Protein AF-A0A382SZ96-F1 (afdb_monomer_lite)

Organism: NCBI:txid408172

Structure (mmCIF, N/CA/C/O backbone):
data_AF-A0A382SZ96-F1
#
_entry.id   AF-A0A382SZ96-F1
#
loop_
_atom_site.group_PDB
_atom_site.id
_atom_site.type_symbol
_atom_site.label_atom_id
_atom_site.label_alt_id
_atom_site.label_comp_id
_atom_site.label_asym_id
_atom_site.label_entity_id
_atom_site.label_seq_id
_atom_site.pdbx_PDB_ins_code
_atom_site.Cartn_x
_atom_site.Cartn_y
_atom_site.Cartn_z
_atom_site.occupancy
_atom_site.B_iso_or_equiv
_atom_site.auth_seq_id
_atom_site.auth_comp_id
_atom_site.auth_asym_id
_atom_site.auth_atom_id
_atom_site.pdbx_PDB_model_num
ATOM 1 N N . MET A 1 1 ? -14.707 -47.324 59.195 1.00 50.53 1 MET A N 1
ATOM 2 C CA . MET A 1 1 ? -15.593 -46.630 58.233 1.00 50.53 1 MET A CA 1
ATOM 3 C C . MET A 1 1 ? -15.507 -45.137 58.501 1.00 50.53 1 MET A C 1
ATOM 5 O O . MET A 1 1 ? -15.893 -44.712 59.579 1.00 50.53 1 MET A O 1
ATOM 9 N N . VAL A 1 2 ? -14.932 -44.365 57.578 1.00 63.75 2 VAL A N 1
ATOM 10 C CA . VAL A 1 2 ? -14.841 -42.896 57.673 1.00 63.75 2 VAL A CA 1
ATOM 11 C C . VAL A 1 2 ? -16.013 -42.297 56.884 1.00 63.75 2 VAL A C 1
ATOM 13 O O . VAL A 1 2 ? -16.246 -42.748 55.761 1.00 63.75 2 VAL A O 1
ATOM 16 N N . PRO A 1 3 ? -16.770 -41.323 57.421 1.00 66.38 3 PRO A N 1
ATOM 17 C CA . PRO A 1 3 ? -17.886 -40.721 56.703 1.00 66.38 3 PRO A CA 1
ATOM 18 C C . PRO A 1 3 ? -17.373 -39.778 55.603 1.00 66.38 3 PRO A C 1
ATOM 20 O O . PRO A 1 3 ? -16.596 -38.859 55.857 1.00 66.38 3 PRO A O 1
ATOM 23 N N . SER A 1 4 ? -17.819 -40.010 54.367 1.00 67.25 4 SER A N 1
ATOM 24 C CA . SER A 1 4 ? -17.560 -39.143 53.214 1.00 67.25 4 SER A CA 1
ATOM 25 C C . SER A 1 4 ? -18.448 -37.897 53.291 1.00 67.25 4 SER A C 1
ATOM 27 O O . SER A 1 4 ? -19.675 -37.997 53.252 1.00 67.25 4 SER A O 1
ATOM 29 N N . LYS A 1 5 ? -17.839 -36.711 53.416 1.00 68.31 5 LYS A N 1
ATOM 30 C CA . LYS A 1 5 ? -18.536 -35.419 53.314 1.00 68.31 5 LYS A CA 1
ATOM 31 C C . LYS A 1 5 ? -19.045 -35.243 51.878 1.00 68.31 5 LYS A C 1
ATOM 33 O O . LYS A 1 5 ? -18.280 -34.886 50.985 1.00 68.31 5 LYS A O 1
ATOM 38 N N . THR A 1 6 ? -20.340 -35.445 51.647 1.00 65.06 6 THR A N 1
ATOM 39 C CA . THR A 1 6 ? -20.986 -35.095 50.376 1.00 65.06 6 THR A CA 1
ATOM 40 C C . THR A 1 6 ? -21.055 -33.574 50.246 1.00 65.06 6 THR A C 1
ATOM 42 O O . THR A 1 6 ? -21.872 -32.914 50.887 1.00 65.06 6 THR A O 1
ATOM 45 N N . SER A 1 7 ? -20.168 -33.003 49.432 1.00 69.94 7 SER A N 1
ATOM 46 C CA . SER A 1 7 ? -20.231 -31.597 49.032 1.00 69.94 7 SER A CA 1
ATOM 47 C C . SER A 1 7 ? -21.502 -31.359 48.211 1.00 69.94 7 SER A C 1
ATOM 49 O O . SER A 1 7 ? -21.622 -31.834 47.080 1.00 69.94 7 SER A O 1
ATOM 51 N N . SER A 1 8 ? -22.466 -30.645 48.796 1.00 69.19 8 SER A N 1
ATOM 52 C CA . SER A 1 8 ? -23.633 -30.102 48.096 1.00 69.19 8 SER A CA 1
ATOM 53 C C . SER A 1 8 ? -23.145 -29.178 46.976 1.00 69.19 8 SER A C 1
ATOM 55 O O . SER A 1 8 ? -22.749 -28.036 47.230 1.00 69.19 8 SER A O 1
ATOM 57 N N . ARG A 1 9 ? -23.178 -29.652 45.728 1.00 71.50 9 ARG A N 1
ATOM 58 C CA . ARG A 1 9 ? -22.937 -28.800 44.560 1.00 71.50 9 ARG A CA 1
ATOM 59 C C . ARG A 1 9 ? -24.115 -27.836 44.422 1.00 71.50 9 ARG A C 1
ATOM 61 O O . ARG A 1 9 ? -25.229 -28.268 44.145 1.00 71.50 9 ARG A O 1
ATOM 68 N N . ARG A 1 10 ? -23.873 -26.537 44.624 1.00 76.44 10 ARG A N 1
ATOM 69 C CA . ARG A 1 10 ? -24.850 -25.486 44.306 1.00 76.44 10 ARG A CA 1
ATOM 70 C C . ARG A 1 10 ? -25.092 -25.500 42.795 1.00 76.44 10 ARG A C 1
ATOM 72 O O . ARG A 1 10 ? -24.156 -25.286 42.029 1.00 76.44 10 ARG A O 1
ATOM 79 N N . ALA A 1 11 ? -26.320 -25.793 42.382 1.00 76.25 11 ALA A N 1
ATOM 80 C CA . ALA A 1 11 ? -26.754 -25.629 41.001 1.00 76.25 11 ALA A CA 1
ATOM 81 C C . ALA A 1 11 ? -27.119 -24.157 40.765 1.00 76.25 11 ALA A C 1
ATOM 83 O O . ALA A 1 11 ? -27.769 -23.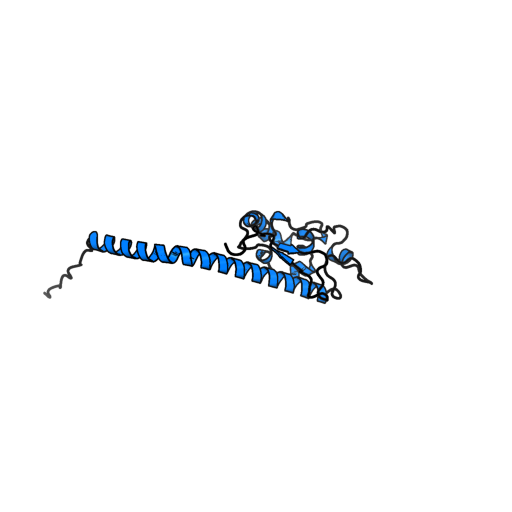545 41.611 1.00 76.25 11 ALA A O 1
ATOM 84 N N . PHE A 1 12 ? -26.681 -23.597 39.637 1.00 79.19 12 PHE A N 1
ATOM 85 C CA . PHE A 1 12 ? -27.036 -22.239 39.225 1.00 79.19 12 PHE A CA 1
ATOM 86 C C . PHE A 1 12 ? -28.526 -22.154 38.894 1.00 79.19 12 PHE A C 1
ATOM 88 O O . PHE A 1 12 ? -29.077 -23.039 38.234 1.00 79.19 12 PHE A O 1
ATOM 95 N N . THR A 1 13 ? -29.169 -21.070 39.313 1.00 90.12 13 THR A N 1
ATOM 96 C CA . THR A 1 13 ? -30.548 -20.773 38.920 1.00 90.12 13 THR A CA 1
ATOM 97 C C . THR A 1 13 ? -30.578 -20.090 37.549 1.00 90.12 13 THR A C 1
ATOM 99 O O . THR A 1 13 ? -29.652 -19.371 37.166 1.00 90.12 13 THR A O 1
ATOM 102 N N . LEU A 1 14 ? -31.665 -20.278 36.792 1.00 89.88 14 LEU A N 1
ATOM 103 C CA . LEU A 1 14 ? -31.859 -19.602 35.500 1.00 89.88 14 LEU A CA 1
ATOM 104 C C . LEU A 1 14 ? -31.816 -18.071 35.631 1.00 89.88 14 LEU A C 1
ATOM 106 O O . LEU A 1 14 ? -31.324 -17.389 34.735 1.00 89.88 14 LEU A O 1
ATOM 110 N N . ILE A 1 15 ? -32.294 -17.539 36.760 1.00 93.56 15 ILE A N 1
ATOM 111 C CA . ILE A 1 15 ? -32.332 -16.099 37.036 1.00 93.56 15 ILE A CA 1
ATOM 112 C C . ILE A 1 15 ? -30.914 -15.535 37.179 1.00 93.56 15 ILE A C 1
ATOM 114 O O . ILE A 1 15 ? -30.617 -14.493 36.600 1.00 93.56 15 ILE A O 1
ATOM 118 N N . GLU A 1 16 ? -30.022 -16.230 37.890 1.00 92.75 16 GLU A N 1
ATOM 119 C CA . GLU A 1 16 ? -28.625 -15.803 38.045 1.00 92.75 16 GLU A CA 1
ATOM 120 C C . GLU A 1 16 ? -27.904 -15.722 36.696 1.00 92.75 16 GLU A C 1
ATOM 122 O O . GLU A 1 16 ? -27.195 -14.753 36.435 1.00 92.75 16 GLU A O 1
ATOM 127 N N . MET A 1 17 ? -28.132 -16.686 35.800 1.00 91.31 17 MET A N 1
ATOM 128 C CA . MET A 1 17 ? -27.583 -16.626 34.441 1.00 91.31 17 MET A CA 1
ATOM 129 C C . MET A 1 17 ? -28.180 -15.477 33.622 1.00 91.31 17 MET A C 1
ATOM 131 O O . MET A 1 17 ? -27.449 -14.782 32.915 1.00 91.31 17 MET A O 1
ATOM 135 N N . LEU A 1 18 ? -29.488 -15.238 33.746 1.00 94.56 18 LEU A N 1
ATOM 136 C CA . LEU A 1 18 ? -30.194 -14.213 32.980 1.00 94.56 18 LEU A CA 1
ATOM 137 C C . LEU A 1 18 ? -29.772 -12.785 33.370 1.00 94.56 18 LEU A C 1
ATOM 139 O O . LEU A 1 18 ? -29.590 -11.934 32.499 1.00 94.56 18 LEU A O 1
ATOM 143 N N . VAL A 1 19 ? -29.548 -12.521 34.659 1.00 95.12 19 VAL A N 1
ATOM 144 C CA . VAL A 1 19 ? -29.049 -11.215 35.125 1.00 95.12 19 VAL A CA 1
ATOM 145 C C . VAL A 1 19 ? -27.622 -10.960 34.629 1.00 95.12 19 VAL A C 1
ATOM 147 O O . VAL A 1 19 ? -27.310 -9.852 34.193 1.00 95.12 19 VAL A O 1
ATOM 150 N N . VAL A 1 20 ? -26.759 -11.981 34.630 1.00 95.00 20 VAL A N 1
ATOM 151 C CA . VAL A 1 20 ? -25.364 -11.839 34.184 1.00 95.00 20 VAL A CA 1
ATOM 152 C C . VAL A 1 20 ? -25.286 -11.489 32.699 1.00 95.00 20 VAL A C 1
ATOM 154 O O . VAL A 1 20 ? -24.596 -10.536 32.334 1.00 95.00 20 VAL A O 1
ATOM 157 N N . ILE A 1 21 ? -26.021 -12.198 31.837 1.00 96.06 21 ILE A N 1
ATOM 158 C CA . ILE A 1 21 ? -26.031 -11.882 30.400 1.00 96.06 21 ILE A CA 1
ATOM 159 C C . ILE A 1 21 ? -26.635 -10.499 30.123 1.00 96.06 21 ILE A C 1
ATOM 161 O O . ILE A 1 21 ? -26.157 -9.806 29.226 1.00 96.06 21 ILE A O 1
ATOM 165 N N . ALA A 1 22 ? -27.621 -10.061 30.916 1.00 96.25 22 ALA A N 1
ATOM 166 C CA . ALA A 1 22 ? -28.206 -8.729 30.792 1.00 96.25 22 ALA A CA 1
ATOM 167 C C . ALA A 1 22 ? -27.174 -7.630 31.098 1.00 96.25 22 ALA A C 1
ATOM 169 O O . ALA A 1 22 ? -27.035 -6.681 30.325 1.00 96.25 22 ALA A O 1
ATOM 170 N N . ILE A 1 23 ? -26.390 -7.785 32.170 1.00 96.50 23 ILE A N 1
ATOM 171 C CA . ILE A 1 23 ? -25.325 -6.835 32.526 1.00 96.50 23 ILE A CA 1
ATOM 172 C C . ILE A 1 23 ? -24.221 -6.826 31.458 1.00 96.50 23 ILE A C 1
ATOM 174 O O . ILE A 1 23 ? -23.802 -5.750 31.027 1.00 96.50 23 ILE A O 1
ATOM 178 N N . ILE A 1 24 ? -23.783 -7.999 30.976 1.00 96.06 24 ILE A N 1
ATOM 179 C CA . ILE A 1 24 ? -22.798 -8.098 29.882 1.00 96.06 24 ILE A CA 1
ATOM 180 C C . ILE A 1 24 ? -23.322 -7.397 28.624 1.00 96.06 24 ILE A C 1
ATOM 182 O O . ILE A 1 24 ? -22.567 -6.670 27.981 1.00 96.06 24 ILE A O 1
ATOM 186 N N . GLY A 1 25 ? -24.606 -7.560 28.293 1.00 96.12 25 GLY A N 1
ATOM 187 C CA . GLY A 1 25 ? -25.239 -6.903 27.151 1.00 96.12 25 GLY A CA 1
ATOM 188 C C . GLY A 1 25 ? -25.225 -5.376 27.252 1.00 96.12 25 GLY A C 1
ATOM 189 O O . GLY A 1 25 ? -24.838 -4.707 26.293 1.00 96.12 25 GLY A O 1
ATOM 190 N N . ILE A 1 26 ? -25.565 -4.816 28.420 1.00 95.44 26 ILE A N 1
ATOM 191 C CA . ILE A 1 26 ? -25.520 -3.361 28.655 1.00 95.44 26 ILE A CA 1
ATOM 192 C C . ILE A 1 26 ? -24.085 -2.847 28.492 1.00 95.44 26 ILE A C 1
ATOM 194 O O . ILE A 1 26 ? -23.851 -1.911 27.724 1.00 95.44 26 ILE A O 1
ATOM 198 N N . LEU A 1 27 ? -23.113 -3.485 29.151 1.00 96.31 27 LEU A N 1
ATOM 199 C CA . LEU A 1 27 ? -21.706 -3.082 29.072 1.00 96.31 27 LEU A CA 1
ATOM 200 C C . LEU A 1 27 ? -21.156 -3.199 27.643 1.00 96.31 27 LEU A C 1
ATOM 202 O O . LEU A 1 27 ? -20.488 -2.285 27.162 1.00 96.31 27 LEU A O 1
ATOM 206 N N . ALA A 1 28 ? -21.474 -4.283 26.933 1.00 94.31 28 ALA A N 1
ATOM 207 C CA . ALA A 1 28 ? -21.060 -4.476 25.547 1.00 94.31 28 ALA A CA 1
ATOM 208 C C . ALA A 1 28 ? -21.649 -3.402 24.623 1.00 94.31 28 ALA A C 1
ATOM 210 O O . ALA A 1 28 ? -20.931 -2.877 23.773 1.00 94.31 28 ALA A O 1
ATOM 211 N N . SER A 1 29 ? -22.918 -3.022 24.813 1.00 92.94 29 SER A N 1
ATOM 212 C CA . SER A 1 29 ? -23.585 -2.009 23.981 1.00 92.94 29 SER A CA 1
ATOM 213 C C . SER A 1 29 ? -22.888 -0.641 24.024 1.00 92.94 29 SER A C 1
ATOM 215 O O . SER A 1 29 ? -22.823 0.049 23.008 1.00 92.94 29 SER A O 1
ATOM 217 N N . LEU A 1 30 ? -22.284 -0.288 25.165 1.00 92.31 30 LEU A N 1
ATOM 218 C CA . LEU A 1 30 ? -21.499 0.937 25.336 1.00 92.31 30 LEU A CA 1
ATOM 219 C C . LEU A 1 30 ? -20.081 0.821 24.746 1.00 92.31 30 LEU A C 1
ATOM 221 O O . LEU A 1 30 ? -19.517 1.815 24.288 1.00 92.31 30 LEU A O 1
ATOM 225 N N . LEU A 1 31 ? -19.502 -0.384 24.723 1.00 90.62 31 LEU A N 1
ATOM 226 C CA . LEU A 1 31 ? -18.126 -0.625 24.267 1.00 90.62 31 LEU A CA 1
ATOM 227 C C . LEU A 1 31 ? -18.005 -0.838 22.751 1.00 90.62 31 LEU A C 1
ATOM 229 O O . LEU A 1 31 ? -17.031 -0.388 22.145 1.00 90.62 31 LEU A O 1
ATOM 233 N N . LEU A 1 32 ? -18.984 -1.491 22.120 1.00 91.69 32 LEU A N 1
ATOM 234 C CA . LEU A 1 32 ? -18.997 -1.766 20.678 1.00 91.69 32 LEU A CA 1
ATOM 235 C C . LEU A 1 32 ? -18.814 -0.516 19.789 1.00 91.69 32 LEU A C 1
ATOM 237 O O . LEU A 1 32 ? -17.968 -0.570 18.890 1.00 91.69 32 LEU A O 1
ATOM 241 N N . PRO A 1 33 ? -19.514 0.619 20.009 1.00 87.50 33 PRO A N 1
ATOM 242 C CA . PRO A 1 33 ? -19.325 1.808 19.176 1.00 87.50 33 PRO A CA 1
ATOM 243 C C . PRO A 1 33 ? -17.934 2.436 19.353 1.00 87.50 33 PRO A C 1
ATOM 245 O O . PRO A 1 33 ? -17.338 2.908 18.382 1.00 87.50 33 PRO A O 1
ATOM 248 N N . ALA A 1 34 ? -17.380 2.411 20.569 1.00 89.81 34 ALA A N 1
ATOM 249 C CA . ALA A 1 34 ? -16.025 2.894 20.831 1.00 89.81 34 ALA A CA 1
ATOM 250 C C . ALA A 1 34 ? -14.970 2.005 20.148 1.00 89.81 34 ALA A C 1
ATOM 252 O O . ALA A 1 34 ? -14.039 2.513 19.518 1.00 89.81 34 ALA A O 1
ATOM 253 N N . LEU A 1 35 ? -15.151 0.681 20.201 1.00 89.44 35 LEU A N 1
ATOM 254 C CA . LEU A 1 35 ? -14.265 -0.288 19.560 1.00 89.44 35 LEU A CA 1
ATOM 255 C C . LEU A 1 35 ? -14.309 -0.192 18.028 1.00 89.44 35 LEU A C 1
ATOM 257 O O . LEU A 1 35 ? -13.264 -0.276 17.384 1.00 89.44 35 LEU A O 1
ATOM 261 N N . ALA A 1 36 ? -15.486 0.033 17.437 1.00 87.50 36 ALA A N 1
ATOM 262 C CA . ALA A 1 36 ? -15.627 0.233 15.995 1.00 87.50 36 ALA A CA 1
ATOM 263 C C . ALA A 1 36 ? -14.814 1.447 15.508 1.00 87.50 36 ALA A C 1
ATOM 265 O O . ALA A 1 36 ? -14.008 1.321 14.581 1.00 87.50 36 ALA A O 1
ATOM 266 N N . LYS A 1 37 ? -14.928 2.588 16.204 1.00 86.75 37 LYS A N 1
ATOM 267 C CA . LYS A 1 37 ? -14.132 3.794 15.916 1.00 86.75 37 LYS A CA 1
ATOM 268 C C . LYS A 1 37 ? -12.632 3.554 16.112 1.00 86.75 37 LYS A C 1
ATOM 270 O O . LYS A 1 37 ? -11.821 3.973 15.286 1.00 86.75 37 LYS A O 1
ATOM 275 N N . ALA A 1 38 ? -12.244 2.860 17.185 1.00 88.88 38 ALA A N 1
ATOM 276 C CA . ALA A 1 38 ? -10.844 2.520 17.447 1.00 88.88 38 ALA A CA 1
ATOM 277 C C . ALA A 1 38 ? -10.256 1.626 16.340 1.00 88.88 38 ALA A C 1
ATOM 279 O O . ALA A 1 38 ? -9.142 1.869 15.873 1.00 88.88 38 ALA A O 1
ATOM 280 N N . LYS A 1 39 ? -11.030 0.646 15.855 1.00 89.44 39 LYS A N 1
ATOM 281 C CA . LYS A 1 39 ? -10.650 -0.221 14.735 1.00 89.44 39 LYS A CA 1
ATOM 282 C C . LYS A 1 39 ? -10.428 0.584 13.454 1.00 89.44 39 LYS A C 1
ATOM 284 O O . LYS A 1 39 ? -9.388 0.418 12.825 1.00 89.44 39 LYS A O 1
ATOM 289 N N . GLN A 1 40 ? -11.346 1.480 13.085 1.00 88.00 40 GLN A N 1
ATOM 290 C CA . GLN A 1 40 ? -11.183 2.329 11.894 1.00 88.00 40 GLN A CA 1
ATOM 291 C C . GLN A 1 40 ? -9.915 3.194 11.975 1.00 88.00 40 GLN A C 1
ATOM 293 O O . GLN A 1 40 ? -9.139 3.248 11.018 1.00 88.00 40 GLN A O 1
ATOM 298 N N . LYS A 1 41 ? -9.636 3.797 13.139 1.00 87.69 41 LYS A N 1
ATOM 299 C CA . LYS A 1 41 ? -8.391 4.551 13.366 1.00 87.69 41 LYS A CA 1
ATOM 300 C C . LYS A 1 41 ? -7.146 3.671 13.223 1.00 87.69 41 LYS A C 1
ATOM 302 O O . LYS A 1 41 ? -6.194 4.077 12.562 1.00 87.69 41 LYS A O 1
ATOM 307 N N . ALA A 1 42 ? -7.157 2.457 13.776 1.00 89.94 42 ALA A N 1
ATOM 308 C CA . ALA A 1 42 ? -6.045 1.515 13.645 1.00 89.94 42 ALA A CA 1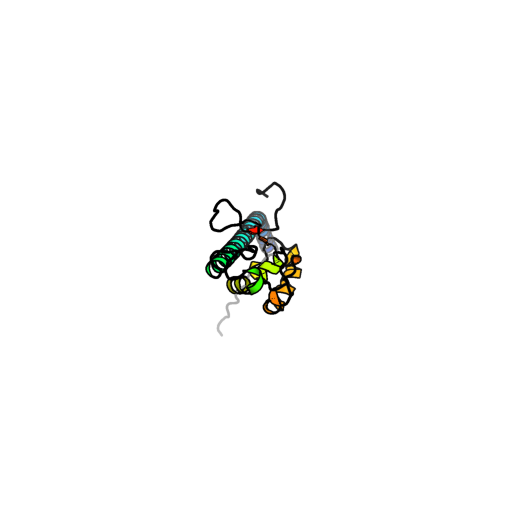
ATOM 309 C C . ALA A 1 42 ? -5.780 1.119 12.178 1.00 89.94 42 ALA A C 1
ATOM 311 O O . ALA A 1 42 ? -4.626 1.073 11.745 1.00 89.94 42 ALA A O 1
ATOM 312 N N . LEU A 1 43 ? -6.837 0.897 11.387 1.00 90.44 43 LEU A N 1
ATOM 313 C CA . LEU A 1 43 ? -6.719 0.633 9.948 1.00 90.44 43 LEU A CA 1
ATOM 314 C C . LEU A 1 43 ? -6.105 1.831 9.206 1.00 90.44 43 LEU A C 1
ATOM 316 O O . LEU A 1 43 ? -5.210 1.642 8.378 1.00 90.44 43 LEU A O 1
ATOM 320 N N . ARG A 1 44 ? -6.507 3.062 9.554 1.00 89.12 44 ARG A N 1
ATOM 321 C CA . ARG A 1 44 ? -5.949 4.296 8.974 1.00 89.12 44 ARG A CA 1
ATOM 322 C C . ARG A 1 44 ? -4.469 4.478 9.309 1.00 89.12 44 ARG A C 1
ATOM 324 O O . ARG A 1 44 ? -3.689 4.799 8.416 1.00 89.12 44 ARG A O 1
ATOM 331 N N . ILE A 1 45 ? -4.063 4.203 10.549 1.00 90.69 45 ILE A N 1
ATOM 332 C CA . ILE A 1 45 ? -2.647 4.216 10.958 1.00 90.69 45 ILE A CA 1
ATOM 333 C C . ILE A 1 45 ? -1.843 3.212 10.125 1.00 90.69 45 ILE A C 1
ATOM 335 O O . ILE A 1 45 ? -0.768 3.536 9.623 1.00 90.69 45 ILE A O 1
ATOM 339 N N . LYS A 1 46 ? -2.377 2.006 9.905 1.00 92.06 46 LYS A N 1
ATOM 340 C CA . LYS A 1 46 ? -1.719 1.005 9.059 1.00 92.06 46 LYS A CA 1
ATOM 341 C C . LYS A 1 46 ? -1.609 1.463 7.599 1.00 92.06 46 LYS A C 1
ATOM 343 O O . LYS A 1 46 ? -0.553 1.296 6.998 1.00 92.06 46 LYS A O 1
ATOM 348 N N . CYS A 1 47 ? -2.643 2.102 7.048 1.00 91.50 47 CYS A N 1
ATOM 349 C CA . CYS A 1 47 ? -2.583 2.711 5.716 1.00 91.50 47 CYS A CA 1
ATOM 350 C C . CYS A 1 47 ? -1.502 3.805 5.622 1.00 91.50 47 CYS A C 1
ATOM 352 O O . CYS A 1 47 ? -0.764 3.853 4.640 1.00 91.50 47 CYS A O 1
ATOM 354 N N . MET A 1 48 ? -1.378 4.658 6.643 1.00 91.56 48 MET A N 1
ATOM 355 C CA . MET 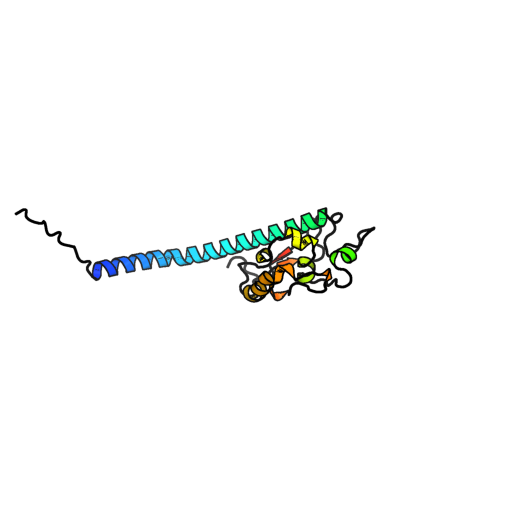A 1 48 ? -0.337 5.690 6.716 1.00 91.56 48 MET A CA 1
ATOM 356 C C . MET A 1 48 ? 1.069 5.074 6.786 1.00 91.56 48 MET A C 1
ATOM 358 O O . MET A 1 48 ? 1.981 5.529 6.099 1.00 91.56 48 MET A O 1
ATOM 362 N N . ASN A 1 49 ? 1.242 3.997 7.554 1.00 93.44 49 ASN A N 1
ATOM 363 C CA . ASN A 1 49 ? 2.512 3.273 7.628 1.00 93.44 49 ASN A CA 1
ATOM 364 C C . ASN A 1 49 ? 2.895 2.623 6.293 1.00 93.44 49 ASN A C 1
ATOM 366 O O . ASN A 1 49 ? 4.078 2.589 5.956 1.00 93.44 49 ASN A O 1
ATOM 370 N N . ASN A 1 50 ? 1.923 2.126 5.525 1.00 93.62 50 ASN A N 1
ATOM 371 C CA . ASN A 1 50 ? 2.159 1.626 4.170 1.00 93.62 50 ASN A CA 1
ATOM 372 C C . ASN A 1 50 ? 2.596 2.758 3.225 1.00 93.62 50 ASN A C 1
ATOM 374 O O . ASN A 1 50 ? 3.577 2.596 2.506 1.00 93.62 50 ASN A O 1
ATOM 378 N N . LEU A 1 51 ? 1.943 3.927 3.271 1.00 92.25 51 LEU A N 1
ATOM 379 C CA . LEU A 1 51 ? 2.360 5.105 2.493 1.00 92.25 51 LEU A CA 1
ATOM 380 C C . LEU A 1 51 ? 3.782 5.556 2.835 1.00 92.25 51 LEU A C 1
ATOM 382 O O . LEU A 1 51 ? 4.562 5.849 1.934 1.00 92.25 51 LEU A O 1
ATOM 386 N N . ASN A 1 52 ? 4.143 5.566 4.119 1.00 92.75 52 ASN A N 1
ATOM 387 C CA . ASN A 1 52 ? 5.501 5.893 4.549 1.00 92.75 52 ASN A CA 1
ATOM 388 C C . ASN A 1 52 ? 6.524 4.876 4.007 1.00 92.75 52 ASN A C 1
ATOM 390 O O . ASN A 1 52 ? 7.588 5.258 3.533 1.00 92.75 52 ASN A O 1
ATOM 394 N N . GLN A 1 53 ? 6.193 3.580 4.006 1.00 92.81 53 GLN A N 1
ATOM 395 C CA . GLN A 1 53 ? 7.041 2.549 3.390 1.00 92.81 53 GLN A CA 1
ATOM 396 C C . GLN A 1 53 ? 7.188 2.743 1.878 1.00 92.81 53 GLN A C 1
ATOM 398 O O . GLN A 1 53 ? 8.297 2.629 1.368 1.00 92.81 53 GLN A O 1
ATOM 403 N N . ILE A 1 54 ? 6.112 3.101 1.170 1.00 92.25 54 ILE A N 1
ATOM 404 C CA . ILE A 1 54 ? 6.173 3.435 -0.260 1.00 92.25 54 ILE A CA 1
ATOM 405 C C . ILE A 1 54 ? 7.070 4.656 -0.493 1.00 92.25 54 ILE A C 1
ATOM 407 O O . ILE A 1 54 ? 7.918 4.623 -1.379 1.00 92.25 54 ILE A O 1
ATOM 411 N N . GLY A 1 55 ? 6.923 5.711 0.311 1.00 90.56 55 GLY A N 1
ATOM 412 C CA . GLY A 1 55 ? 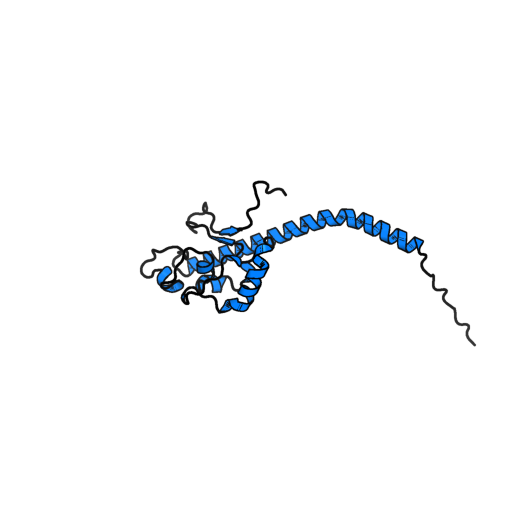7.760 6.910 0.223 1.00 90.56 55 GLY A CA 1
ATOM 413 C C . GLY A 1 55 ? 9.240 6.606 0.452 1.00 90.56 55 GLY A C 1
ATOM 414 O O . GLY A 1 55 ? 10.080 7.038 -0.331 1.00 90.56 55 GLY A O 1
ATOM 415 N N . LYS A 1 56 ? 9.561 5.786 1.460 1.00 91.81 56 LYS A N 1
ATOM 416 C CA . LYS A 1 56 ? 10.930 5.302 1.698 1.00 91.81 56 LYS A CA 1
ATOM 417 C C . LYS A 1 56 ? 11.450 4.470 0.531 1.00 91.81 56 LYS A C 1
ATOM 419 O O . LYS A 1 56 ? 12.566 4.699 0.091 1.00 91.81 56 LYS A O 1
ATOM 424 N N . ALA A 1 57 ? 10.645 3.553 0.000 1.00 91.31 57 ALA A N 1
ATOM 425 C CA . ALA A 1 57 ? 11.029 2.727 -1.141 1.00 91.31 57 ALA A CA 1
ATOM 426 C C . ALA A 1 57 ? 11.325 3.575 -2.390 1.00 91.31 57 ALA A C 1
ATOM 428 O O . ALA A 1 57 ? 12.279 3.306 -3.113 1.00 91.31 57 ALA A O 1
ATOM 429 N N . MET A 1 58 ? 10.542 4.631 -2.613 1.00 88.50 58 MET A N 1
ATOM 430 C CA . MET A 1 58 ? 10.778 5.602 -3.681 1.00 88.50 58 MET A CA 1
ATOM 431 C C . MET A 1 58 ? 12.039 6.433 -3.442 1.00 88.50 58 MET A C 1
ATOM 433 O O . MET A 1 58 ? 12.798 6.658 -4.376 1.00 88.50 58 MET A O 1
ATOM 437 N N . PHE A 1 59 ? 12.279 6.867 -2.205 1.00 89.25 59 PHE A N 1
ATOM 438 C CA . PHE A 1 59 ? 13.491 7.596 -1.838 1.00 89.25 59 PHE A CA 1
ATOM 439 C C . PHE A 1 59 ? 14.749 6.750 -2.068 1.00 89.25 59 PHE A C 1
ATOM 441 O O . PHE A 1 59 ? 15.663 7.193 -2.753 1.00 89.25 59 PHE A O 1
ATOM 448 N N . MET A 1 60 ? 14.753 5.503 -1.586 1.00 89.94 60 MET A N 1
ATOM 449 C CA . MET A 1 60 ? 15.843 4.547 -1.816 1.00 89.94 60 MET A CA 1
ATOM 450 C C . MET A 1 60 ? 16.035 4.254 -3.309 1.00 89.94 60 MET A C 1
ATOM 452 O O . MET A 1 60 ? 17.162 4.155 -3.779 1.00 89.94 60 MET A O 1
ATOM 456 N N . PHE A 1 61 ? 14.942 4.164 -4.076 1.00 86.88 61 PHE A N 1
ATOM 457 C CA . PHE A 1 61 ? 15.032 4.052 -5.530 1.00 86.88 61 PHE A CA 1
ATOM 458 C C . PHE A 1 61 ? 15.739 5.265 -6.146 1.00 86.88 61 PHE A C 1
ATOM 460 O O . PHE A 1 61 ? 16.615 5.075 -6.981 1.00 86.88 61 PHE A O 1
ATOM 467 N N . GLY A 1 62 ? 15.385 6.487 -5.741 1.00 84.62 62 GLY A N 1
ATOM 468 C CA . GLY A 1 62 ? 16.047 7.706 -6.211 1.00 84.62 62 GLY A CA 1
ATOM 469 C C . GLY A 1 62 ? 17.544 7.695 -5.908 1.00 84.62 62 GLY A C 1
ATOM 470 O O . GLY A 1 62 ? 18.339 7.896 -6.818 1.00 84.62 62 GLY A O 1
ATOM 471 N N . GLN A 1 63 ? 17.937 7.352 -4.679 1.00 86.25 63 GLN A N 1
ATOM 472 C CA . GLN A 1 63 ? 19.352 7.287 -4.281 1.00 86.25 63 GLN A CA 1
ATOM 473 C C . GLN A 1 63 ? 20.187 6.335 -5.149 1.00 86.25 63 GLN A C 1
ATOM 475 O O . GLN A 1 63 ? 21.342 6.621 -5.447 1.00 86.25 63 GLN A O 1
ATOM 480 N N . ASP A 1 64 ? 19.596 5.224 -5.588 1.00 84.25 64 ASP A N 1
ATOM 481 C CA . ASP A 1 64 ? 20.251 4.258 -6.474 1.00 84.25 64 ASP A CA 1
ATOM 482 C C . ASP A 1 64 ? 20.282 4.695 -7.953 1.00 84.25 64 ASP A C 1
ATOM 484 O O . ASP A 1 64 ? 20.916 4.028 -8.770 1.00 84.25 64 ASP A O 1
ATOM 488 N N . ASN A 1 65 ? 19.555 5.755 -8.321 1.00 80.94 65 ASN A N 1
ATOM 489 C CA . ASN A 1 65 ? 19.341 6.201 -9.702 1.00 80.94 65 ASN A CA 1
ATOM 490 C C . ASN A 1 65 ? 19.535 7.723 -9.840 1.00 80.94 65 ASN A C 1
ATOM 492 O O . ASN A 1 65 ? 18.709 8.394 -10.458 1.00 80.94 65 ASN A O 1
ATOM 496 N N . ASP A 1 66 ? 20.605 8.267 -9.251 1.00 80.12 66 ASP A N 1
ATOM 497 C CA . ASP A 1 66 ? 20.995 9.687 -9.345 1.00 80.12 66 ASP A CA 1
ATOM 498 C C . ASP A 1 66 ? 19.877 10.674 -8.933 1.00 80.12 66 ASP A C 1
ATOM 500 O O . ASP A 1 66 ? 19.650 11.695 -9.579 1.00 80.12 66 ASP A O 1
ATOM 504 N N . ASP A 1 67 ? 19.140 10.340 -7.869 1.00 81.06 67 ASP A N 1
ATOM 505 C CA . ASP A 1 67 ? 17.973 11.058 -7.328 1.00 81.06 67 ASP A CA 1
ATOM 506 C C . ASP A 1 67 ? 16.759 11.141 -8.274 1.00 81.06 67 ASP A C 1
ATOM 508 O O . ASP A 1 67 ? 15.773 11.834 -7.999 1.00 81.06 67 ASP A O 1
ATOM 512 N N . TRP A 1 68 ? 16.763 10.374 -9.367 1.00 79.44 68 TRP A N 1
ATOM 513 C CA . TRP A 1 68 ? 15.663 10.354 -10.323 1.00 79.44 68 TRP A CA 1
ATOM 514 C C . TRP A 1 68 ? 14.581 9.344 -9.956 1.00 79.44 68 TRP A C 1
ATOM 516 O O . TRP A 1 68 ? 14.812 8.155 -9.725 1.00 79.44 68 TRP A O 1
ATOM 526 N N . PHE A 1 69 ? 13.334 9.808 -10.009 1.00 81.62 69 PHE A N 1
ATOM 527 C CA . PHE A 1 69 ? 12.176 8.936 -9.880 1.00 81.62 69 PHE A CA 1
ATOM 528 C C . PHE A 1 69 ? 11.863 8.138 -11.155 1.00 81.62 69 PHE A C 1
ATOM 530 O O . PHE A 1 69 ? 12.219 8.554 -12.260 1.00 81.62 69 PHE A O 1
ATOM 537 N N . PRO A 1 70 ? 11.107 7.026 -11.041 1.00 78.31 70 PRO A N 1
ATOM 538 C CA . PRO A 1 70 ? 10.873 6.115 -12.161 1.00 78.31 70 PRO A CA 1
ATOM 539 C C . PRO A 1 70 ? 10.130 6.714 -13.373 1.00 78.31 70 PRO A C 1
ATOM 541 O O . PRO A 1 70 ? 10.187 6.145 -14.462 1.00 78.31 70 PRO A O 1
ATOM 544 N N . TRP A 1 71 ? 9.419 7.836 -13.207 1.00 75.75 71 TRP A N 1
ATOM 545 C CA . TRP A 1 71 ? 8.730 8.546 -14.298 1.00 75.75 71 TRP A CA 1
ATOM 546 C C . TRP A 1 71 ? 9.591 9.594 -15.004 1.00 75.75 71 TRP A C 1
ATOM 548 O O . TRP A 1 71 ? 9.114 10.206 -15.961 1.00 75.75 71 TRP A O 1
ATOM 558 N N . ASN A 1 72 ? 10.825 9.833 -14.548 1.00 74.56 72 ASN A N 1
ATOM 559 C CA . ASN A 1 72 ? 11.707 10.799 -15.184 1.00 74.56 72 ASN A CA 1
ATOM 560 C C . ASN A 1 72 ? 12.462 10.179 -16.365 1.00 74.56 72 ASN A C 1
ATOM 562 O O . ASN A 1 72 ? 12.978 9.063 -16.302 1.00 74.56 72 ASN A O 1
ATOM 566 N N . ASN A 1 73 ? 12.500 10.914 -17.477 1.00 63.03 73 ASN A N 1
ATOM 567 C CA . ASN A 1 73 ? 13.024 10.411 -18.755 1.00 63.03 73 ASN A CA 1
ATOM 568 C C . ASN A 1 73 ? 14.449 10.882 -19.030 1.00 63.03 73 ASN A C 1
ATOM 570 O O . ASN A 1 73 ? 15.065 10.411 -19.981 1.00 63.03 73 ASN A O 1
ATOM 574 N N . TRP A 1 74 ? 14.932 11.845 -18.251 1.00 59.47 74 TRP A N 1
ATOM 575 C CA . TRP A 1 74 ? 16.138 12.596 -18.550 1.00 59.47 74 TRP A CA 1
ATOM 576 C C . TRP A 1 74 ? 17.173 12.381 -17.451 1.00 59.47 74 TRP A C 1
ATOM 578 O O . TRP A 1 74 ? 17.293 13.185 -16.537 1.00 59.47 74 TRP A O 1
ATOM 588 N N . CYS A 1 75 ? 17.908 11.277 -17.553 1.00 59.47 75 CYS A N 1
ATOM 589 C CA . CYS A 1 75 ? 19.136 11.060 -16.799 1.00 59.47 75 CYS A CA 1
ATOM 590 C C . CYS A 1 75 ? 20.246 10.742 -17.818 1.00 59.47 75 CYS A C 1
ATOM 592 O O . CYS A 1 75 ? 20.174 9.717 -18.497 1.00 59.47 75 CYS A O 1
ATOM 594 N N . PRO A 1 76 ? 21.216 11.638 -18.054 1.00 56.81 76 PRO A N 1
ATOM 595 C CA . PRO A 1 76 ? 22.425 11.297 -18.798 1.00 56.81 76 PRO A CA 1
ATOM 596 C C . PRO A 1 76 ? 23.428 10.601 -17.857 1.00 56.81 76 PRO A C 1
ATOM 598 O O . PRO A 1 76 ? 23.617 11.100 -16.752 1.00 56.81 76 PRO A O 1
ATOM 601 N N . PRO A 1 77 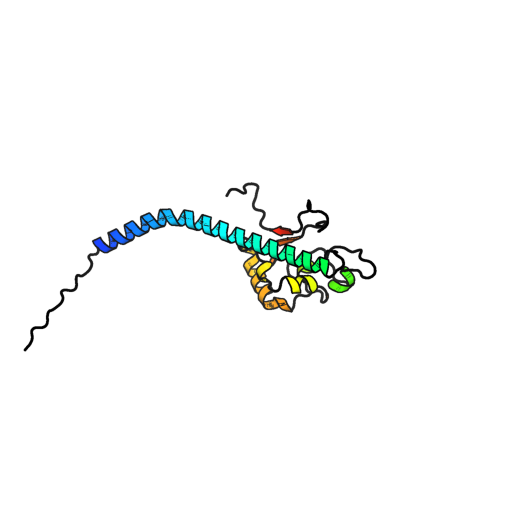? 24.112 9.503 -18.249 1.00 54.44 77 PRO A N 1
ATOM 602 C CA . PRO A 1 77 ? 24.173 8.867 -19.573 1.00 54.44 77 PRO A CA 1
ATOM 603 C C . PRO A 1 77 ? 23.168 7.715 -19.805 1.00 54.44 77 PRO A C 1
ATOM 605 O O . PRO A 1 77 ? 23.132 7.174 -20.910 1.00 54.44 77 PRO A O 1
ATOM 608 N N . PHE A 1 78 ? 22.341 7.348 -18.816 1.00 57.97 78 PHE A N 1
ATOM 609 C CA . PHE A 1 78 ? 21.375 6.244 -18.907 1.00 57.97 78 PHE A CA 1
ATOM 610 C C . PHE A 1 78 ? 19.953 6.690 -18.575 1.00 57.97 78 PHE A C 1
ATOM 612 O O . PHE A 1 78 ? 19.667 7.166 -17.480 1.00 57.97 78 PHE A O 1
ATOM 619 N N . SER A 1 79 ? 19.006 6.458 -19.487 1.00 62.69 79 SER A N 1
ATOM 620 C CA . SER A 1 79 ? 17.601 6.678 -19.149 1.00 62.69 79 SER A CA 1
ATOM 621 C C . SER A 1 79 ? 17.133 5.620 -18.140 1.00 62.69 79 SER A C 1
ATOM 623 O O . SER A 1 79 ? 17.116 4.430 -18.467 1.00 62.69 79 SER A O 1
ATOM 625 N N . VAL A 1 80 ? 16.653 6.058 -16.970 1.00 64.88 80 VAL A N 1
ATOM 626 C CA . VAL A 1 80 ? 15.965 5.218 -15.963 1.00 64.88 80 VAL A CA 1
ATOM 627 C C . VAL A 1 80 ? 14.875 4.358 -16.624 1.00 64.88 80 VAL A C 1
ATOM 629 O O . VAL A 1 80 ? 14.674 3.190 -16.284 1.00 64.88 80 VAL A O 1
ATOM 632 N N . LYS A 1 81 ? 14.225 4.903 -17.660 1.00 66.12 81 LYS A N 1
ATOM 633 C CA . LYS A 1 81 ? 13.286 4.188 -18.532 1.00 66.12 81 LYS A CA 1
ATOM 634 C C . LYS A 1 81 ? 13.894 2.980 -19.247 1.00 66.12 81 LYS A C 1
ATOM 636 O O . LYS A 1 81 ? 13.329 1.894 -19.159 1.00 66.12 81 LYS A O 1
ATOM 641 N N . ALA A 1 82 ? 15.027 3.118 -19.933 1.00 62.41 82 ALA A N 1
ATOM 642 C CA . ALA A 1 82 ? 15.622 1.997 -20.662 1.00 62.41 82 ALA A CA 1
ATOM 643 C C . ALA A 1 82 ? 16.079 0.865 -19.730 1.00 62.41 82 ALA A C 1
ATOM 645 O O . ALA A 1 82 ? 15.866 -0.305 -20.049 1.00 62.41 82 ALA A O 1
ATOM 646 N N . GLU A 1 83 ? 16.651 1.191 -18.568 1.00 66.38 83 GLU A N 1
ATOM 647 C CA . GLU A 1 83 ? 17.187 0.180 -17.649 1.00 66.38 83 GLU A CA 1
ATOM 648 C C . GLU A 1 83 ? 16.096 -0.585 -16.896 1.00 66.38 83 GLU A C 1
ATOM 650 O O . GLU A 1 83 ? 16.140 -1.817 -16.787 1.00 66.38 83 GLU A O 1
ATOM 655 N N . HIS A 1 84 ? 15.089 0.133 -16.396 1.00 69.81 84 HIS A N 1
ATOM 656 C CA . HIS A 1 84 ? 14.074 -0.452 -15.520 1.00 69.81 84 HIS A CA 1
ATOM 657 C C . HIS A 1 84 ? 12.780 -0.828 -16.243 1.00 69.81 84 HIS A C 1
ATOM 659 O O . HIS A 1 84 ? 12.084 -1.753 -15.811 1.00 69.81 84 HIS A O 1
ATOM 665 N N . PHE A 1 85 ? 12.474 -0.158 -17.357 1.00 71.06 85 PHE A N 1
ATOM 666 C CA . PHE A 1 85 ? 11.202 -0.285 -18.072 1.00 71.06 85 PHE A CA 1
ATOM 667 C C . PHE A 1 85 ? 11.332 -0.844 -19.499 1.00 71.06 85 PHE A C 1
ATOM 669 O O . PHE A 1 85 ? 10.330 -1.294 -20.061 1.00 71.06 85 PHE A O 1
ATOM 676 N N . ALA A 1 86 ? 12.546 -0.903 -20.064 1.00 71.62 86 ALA A N 1
ATOM 677 C CA . ALA A 1 86 ? 12.787 -1.272 -21.464 1.00 71.62 86 ALA A CA 1
ATOM 678 C C . ALA A 1 86 ? 11.852 -0.491 -22.421 1.00 71.62 86 ALA A C 1
ATOM 680 O O . ALA A 1 86 ? 11.700 0.718 -22.269 1.00 71.62 86 ALA A O 1
ATOM 681 N N . GLN A 1 87 ? 11.215 -1.154 -23.394 1.00 66.44 87 GLN A N 1
ATOM 682 C CA . GLN A 1 87 ? 10.230 -0.535 -24.301 1.00 66.44 87 GLN A CA 1
ATOM 683 C C . GLN A 1 87 ? 8.795 -0.512 -23.736 1.00 66.44 87 GLN A C 1
ATOM 685 O O . GLN A 1 87 ? 7.901 0.043 -24.363 1.00 66.44 87 GLN A O 1
ATOM 690 N N . ASN A 1 88 ? 8.562 -1.080 -22.547 1.00 68.94 88 ASN A N 1
ATOM 691 C CA . ASN A 1 88 ? 7.222 -1.316 -21.991 1.00 68.94 88 ASN A CA 1
ATOM 692 C C . ASN A 1 88 ? 6.822 -0.273 -20.933 1.00 68.94 88 ASN A C 1
ATOM 694 O O . ASN A 1 88 ? 6.061 -0.568 -20.009 1.00 68.94 88 ASN A O 1
ATOM 698 N N . TYR A 1 89 ? 7.359 0.946 -21.024 1.00 70.38 89 TYR A N 1
ATOM 699 C CA . TYR A 1 89 ? 6.993 2.012 -20.097 1.00 70.38 89 TYR A CA 1
ATOM 700 C C . TYR A 1 89 ? 5.565 2.496 -20.369 1.00 70.38 89 TYR A C 1
ATOM 702 O O . TYR A 1 89 ? 5.268 3.022 -21.437 1.00 70.38 89 TYR A O 1
ATOM 710 N N . THR A 1 90 ? 4.709 2.383 -19.358 1.00 73.69 90 THR A N 1
ATOM 711 C CA . THR A 1 90 ? 3.388 3.022 -19.298 1.00 73.69 90 THR A CA 1
ATOM 712 C C . THR A 1 90 ? 3.324 3.837 -18.008 1.00 73.69 90 THR A C 1
ATOM 714 O O . THR A 1 90 ? 3.850 3.386 -16.989 1.00 73.69 90 THR A O 1
ATOM 717 N N . GLU A 1 91 ? 2.691 5.016 -18.025 1.00 73.25 91 GLU A N 1
ATOM 718 C CA . GLU A 1 91 ? 2.520 5.899 -16.849 1.00 73.25 91 GLU A CA 1
ATOM 719 C C . GLU A 1 91 ? 1.494 5.357 -15.832 1.00 73.25 91 GLU A C 1
ATOM 721 O O . GLU A 1 91 ? 0.743 6.104 -15.212 1.00 73.25 91 GLU A O 1
ATOM 726 N N . ASP A 1 92 ? 1.467 4.039 -15.653 1.00 82.38 92 ASP A N 1
ATOM 727 C CA . ASP A 1 92 ? 0.599 3.345 -14.719 1.00 82.38 92 ASP A CA 1
ATOM 728 C C . ASP A 1 92 ? 1.335 3.043 -13.410 1.00 82.38 92 ASP A C 1
ATOM 730 O O . ASP A 1 92 ? 2.483 2.580 -13.425 1.00 82.38 92 ASP A O 1
ATOM 734 N N . PRO A 1 93 ? 0.675 3.195 -12.250 1.00 84.06 93 PRO A N 1
ATOM 735 C CA . PRO A 1 93 ? 1.281 2.849 -10.970 1.00 84.06 93 PRO A CA 1
ATOM 736 C C . PRO A 1 93 ? 1.640 1.363 -10.903 1.00 84.06 93 PRO A C 1
ATOM 738 O O . PRO A 1 93 ? 2.665 1.018 -10.324 1.00 84.06 93 PRO A O 1
ATOM 741 N N . GLY A 1 94 ? 0.867 0.484 -11.550 1.00 85.81 94 GLY A N 1
ATOM 742 C CA . GLY A 1 94 ? 1.191 -0.938 -11.665 1.00 85.81 94 GLY A CA 1
ATOM 743 C C . GLY A 1 94 ? 2.534 -1.223 -12.338 1.00 85.81 94 GLY A C 1
ATOM 744 O O . GLY A 1 94 ? 3.265 -2.122 -11.922 1.00 85.81 94 GLY A O 1
ATOM 745 N N . THR A 1 95 ? 2.890 -0.416 -13.333 1.00 85.62 95 THR A N 1
ATOM 746 C CA . THR A 1 95 ? 4.159 -0.481 -14.067 1.00 85.62 95 THR A CA 1
ATOM 747 C C . THR A 1 95 ? 5.311 0.074 -13.231 1.00 85.62 95 THR A C 1
ATOM 749 O O . THR A 1 95 ? 6.411 -0.478 -13.241 1.00 85.62 95 THR A O 1
ATOM 752 N N . ILE A 1 96 ? 5.058 1.130 -12.456 1.00 86.56 96 ILE A N 1
ATOM 753 C CA . ILE A 1 96 ? 6.053 1.728 -11.562 1.00 86.56 96 ILE A CA 1
ATOM 754 C C . ILE A 1 96 ? 6.357 0.791 -10.384 1.00 86.56 96 ILE A C 1
ATOM 756 O O . ILE A 1 96 ? 7.517 0.477 -10.140 1.00 86.56 96 ILE A O 1
ATOM 760 N N . PHE A 1 97 ? 5.338 0.267 -9.697 1.00 89.06 97 PHE A N 1
ATOM 761 C CA . PHE A 1 97 ? 5.510 -0.670 -8.577 1.00 89.06 97 PHE A CA 1
ATOM 762 C C . PHE A 1 97 ? 6.100 -2.024 -8.996 1.00 89.06 97 PHE A C 1
ATOM 764 O O . PHE A 1 97 ? 6.760 -2.679 -8.190 1.00 89.06 97 PHE A O 1
ATOM 771 N N . ALA A 1 98 ? 5.917 -2.433 -10.255 1.00 88.00 98 ALA A N 1
ATOM 772 C CA . ALA A 1 98 ? 6.532 -3.638 -10.811 1.00 88.00 98 ALA A CA 1
ATOM 773 C C . ALA A 1 98 ? 8.001 -3.449 -11.246 1.00 88.00 98 ALA A C 1
ATOM 775 O O . ALA A 1 98 ? 8.654 -4.429 -11.632 1.00 88.00 98 ALA A O 1
ATOM 776 N N . CYS A 1 99 ? 8.534 -2.221 -11.179 1.00 86.25 99 CYS A N 1
ATOM 777 C CA . CYS A 1 99 ? 9.943 -1.930 -11.428 1.00 86.25 99 CYS A CA 1
ATOM 778 C C . CYS A 1 99 ? 10.834 -2.733 -10.472 1.00 86.25 99 CYS A C 1
ATOM 780 O O . CYS A 1 99 ? 10.554 -2.822 -9.278 1.00 86.25 99 CYS A O 1
ATOM 782 N N . ARG A 1 100 ? 11.938 -3.300 -10.974 1.00 86.00 100 ARG A N 1
ATOM 783 C CA . ARG A 1 100 ? 12.830 -4.152 -10.171 1.00 86.00 100 ARG A CA 1
ATOM 784 C C . ARG A 1 100 ? 13.392 -3.420 -8.952 1.00 86.00 100 ARG A C 1
ATOM 786 O O . ARG A 1 100 ? 13.398 -4.009 -7.876 1.00 86.00 100 ARG A O 1
ATOM 793 N N . GLY A 1 101 ? 13.860 -2.182 -9.132 1.00 84.12 101 GLY A N 1
ATOM 794 C CA . GLY A 1 101 ? 14.420 -1.381 -8.042 1.00 84.12 101 GLY A CA 1
ATOM 795 C C . GLY A 1 101 ? 13.383 -1.149 -6.949 1.00 84.12 101 GLY A C 1
ATOM 796 O O . GLY A 1 101 ? 13.576 -1.563 -5.814 1.00 84.12 101 GLY A O 1
ATOM 797 N N . LEU A 1 102 ? 12.216 -0.621 -7.318 1.00 86.69 102 LEU A N 1
ATOM 798 C CA . LEU A 1 102 ? 11.165 -0.315 -6.349 1.00 86.69 102 LEU A CA 1
ATOM 799 C C . LEU A 1 102 ? 10.592 -1.570 -5.673 1.00 86.69 102 LEU A C 1
ATOM 801 O O . LEU A 1 102 ? 10.341 -1.590 -4.472 1.00 86.69 102 LEU A O 1
ATOM 805 N N . LYS A 1 103 ? 10.429 -2.655 -6.430 1.00 89.19 103 LYS A N 1
ATOM 806 C CA . LYS A 1 103 ? 9.955 -3.941 -5.919 1.00 89.19 103 LYS A CA 1
ATOM 807 C C . LYS A 1 103 ? 10.916 -4.567 -4.904 1.00 89.19 103 LYS A C 1
ATOM 809 O O . LYS A 1 103 ? 10.458 -5.246 -3.985 1.00 89.19 103 LYS A O 1
ATOM 814 N N . ARG A 1 104 ? 12.228 -4.347 -5.064 1.00 88.50 104 ARG A N 1
ATOM 815 C CA . ARG A 1 104 ? 13.247 -4.774 -4.095 1.00 88.50 104 ARG A CA 1
ATOM 816 C C . ARG A 1 104 ? 13.060 -4.049 -2.764 1.00 88.50 104 ARG A C 1
ATOM 818 O O . ARG A 1 104 ? 13.067 -4.709 -1.733 1.00 88.50 104 ARG A O 1
ATOM 825 N N . GLU A 1 105 ? 12.809 -2.744 -2.810 1.00 89.50 105 GLU A N 1
ATOM 826 C CA . GLU A 1 105 ? 12.628 -1.915 -1.612 1.00 89.50 105 GLU A CA 1
ATOM 827 C C . GLU A 1 105 ? 11.278 -2.136 -0.919 1.00 89.50 105 GLU A C 1
ATOM 829 O O . GLU A 1 105 ? 11.182 -2.068 0.303 1.00 89.50 105 GLU A O 1
ATOM 834 N N . LEU A 1 106 ? 10.223 -2.450 -1.677 1.00 88.69 106 LEU A N 1
ATOM 835 C CA . LEU A 1 106 ? 8.925 -2.786 -1.091 1.00 88.69 106 LEU A CA 1
ATOM 836 C C . LEU A 1 106 ? 8.952 -4.131 -0.357 1.00 88.69 106 LEU A C 1
ATOM 838 O O . LEU A 1 106 ? 8.231 -4.285 0.620 1.00 88.69 106 LEU A O 1
ATOM 842 N N . VAL A 1 107 ? 9.777 -5.097 -0.784 1.00 85.50 107 VAL A N 1
ATOM 843 C CA . VAL A 1 107 ? 9.928 -6.456 -0.214 1.00 85.50 107 VAL A CA 1
ATOM 844 C C . VAL A 1 107 ? 8.658 -7.326 -0.294 1.00 85.50 107 VAL A C 1
ATOM 846 O O . VAL A 1 107 ? 8.719 -8.465 -0.760 1.00 85.50 107 VAL A O 1
ATOM 849 N N . THR A 1 108 ? 7.498 -6.813 0.120 1.00 89.94 108 THR A N 1
ATOM 850 C CA . THR A 1 108 ? 6.214 -7.509 0.216 1.00 89.94 108 THR A CA 1
ATOM 851 C C . THR A 1 108 ? 5.108 -6.808 -0.585 1.00 89.94 108 THR A C 1
ATOM 853 O O . THR A 1 108 ? 4.973 -5.583 -0.517 1.00 89.94 108 THR A O 1
ATOM 856 N N . PRO A 1 109 ? 4.245 -7.569 -1.287 1.00 90.19 109 PRO A N 1
ATOM 857 C CA . PRO A 1 109 ? 3.090 -7.008 -1.987 1.00 90.19 109 PRO A CA 1
ATOM 858 C C . PRO A 1 109 ? 2.097 -6.352 -1.023 1.00 90.19 109 PRO A C 1
ATOM 860 O O . PRO A 1 109 ? 1.445 -5.387 -1.402 1.00 90.19 109 PRO A O 1
ATOM 863 N N . LYS A 1 110 ? 2.025 -6.796 0.244 1.00 91.25 110 LYS A N 1
ATOM 864 C CA . LYS A 1 110 ? 1.022 -6.341 1.228 1.00 91.25 110 LYS A CA 1
ATOM 865 C C . LYS A 1 110 ? 1.034 -4.831 1.491 1.00 91.25 110 LYS A C 1
ATOM 867 O O . LYS A 1 110 ? 0.042 -4.297 1.979 1.00 91.25 110 LYS A O 1
ATOM 872 N N . ILE A 1 111 ? 2.140 -4.149 1.190 1.00 92.19 111 ILE A N 1
ATOM 873 C CA . ILE A 1 111 ? 2.259 -2.691 1.317 1.00 92.19 111 ILE A CA 1
ATOM 874 C C . ILE A 1 111 ? 1.401 -1.966 0.271 1.00 92.19 111 ILE A C 1
ATOM 876 O O . ILE A 1 111 ? 0.991 -0.839 0.519 1.00 92.19 111 ILE A O 1
ATOM 880 N N . LEU A 1 112 ? 1.082 -2.600 -0.865 1.00 91.56 112 LEU A N 1
ATOM 881 C CA . LEU A 1 112 ? 0.284 -2.006 -1.945 1.00 91.56 112 LEU A CA 1
ATOM 882 C C . LEU A 1 112 ? -1.230 -2.021 -1.675 1.00 91.56 112 LEU A C 1
ATOM 884 O O . LEU A 1 112 ? -1.974 -1.318 -2.363 1.00 91.56 112 LEU A O 1
ATOM 888 N N . LEU A 1 113 ? -1.688 -2.782 -0.676 1.00 92.69 113 LEU A N 1
ATOM 889 C CA . LEU A 1 113 ? -3.089 -2.839 -0.262 1.00 92.69 113 LEU A CA 1
ATOM 890 C C . LEU A 1 113 ? -3.319 -1.971 0.975 1.00 92.69 113 LEU A C 1
ATOM 892 O O . LEU A 1 113 ? -2.650 -2.122 2.001 1.00 92.69 113 LEU A O 1
ATOM 896 N N . SER A 1 114 ? -4.318 -1.094 0.902 1.00 91.31 114 SER A N 1
ATOM 897 C CA . SER A 1 114 ? -4.777 -0.355 2.073 1.00 91.31 114 SER A CA 1
ATOM 898 C C . SER A 1 114 ? -5.788 -1.198 2.852 1.00 91.31 114 SER A C 1
ATOM 900 O O . SER A 1 114 ? -6.779 -1.636 2.272 1.00 91.31 114 SER A O 1
ATOM 902 N N . PRO A 1 115 ? -5.629 -1.370 4.177 1.00 89.12 115 PRO A N 1
ATOM 903 C CA . PRO A 1 115 ? -6.642 -2.020 5.014 1.00 89.12 115 PRO A CA 1
ATOM 904 C C . PRO A 1 115 ? -7.986 -1.278 5.044 1.00 89.12 115 PRO A C 1
ATOM 906 O O . PRO A 1 115 ? -8.976 -1.837 5.506 1.00 89.12 115 PRO A O 1
ATOM 909 N N . CYS A 1 116 ? -8.011 -0.015 4.607 1.00 85.94 116 CYS A N 1
ATOM 910 C CA . CYS A 1 116 ? -9.222 0.794 4.511 1.00 85.94 116 CYS A CA 1
ATOM 911 C C . CYS A 1 116 ? -9.976 0.585 3.187 1.00 85.94 116 CYS A C 1
ATOM 913 O O . CYS A 1 116 ? -11.064 1.127 3.038 1.00 85.94 116 CYS A O 1
ATOM 915 N N . ASP A 1 117 ? -9.408 -0.159 2.234 1.00 85.00 117 ASP A N 1
ATOM 916 C CA . ASP A 1 117 ? -9.979 -0.380 0.905 1.00 85.00 117 ASP A CA 1
ATOM 917 C C . ASP A 1 117 ? -10.269 -1.876 0.675 1.00 85.00 117 ASP A C 1
ATOM 919 O O . ASP A 1 117 ? -9.426 -2.608 0.148 1.00 85.00 117 ASP A O 1
ATOM 923 N N . PRO A 1 118 ? -11.459 -2.362 1.078 1.00 83.38 118 PRO A N 1
ATOM 924 C CA . PRO A 1 118 ? -11.817 -3.767 0.918 1.00 83.38 118 PRO A CA 1
ATOM 925 C C . PRO A 1 118 ? -12.068 -4.153 -0.545 1.00 83.38 118 PRO A C 1
ATOM 927 O O . PRO A 1 118 ? -11.967 -5.330 -0.881 1.00 83.38 118 PRO A O 1
ATOM 930 N N . THR A 1 119 ? -12.358 -3.191 -1.428 1.00 87.50 119 THR A N 1
ATOM 931 C CA . THR A 1 119 ? -12.734 -3.466 -2.827 1.00 87.50 119 THR A CA 1
ATOM 932 C C . THR A 1 119 ? -11.598 -4.098 -3.629 1.00 87.50 119 THR A C 1
ATOM 934 O O . THR A 1 119 ? -11.834 -4.900 -4.527 1.00 87.50 119 THR A O 1
ATOM 937 N N . ARG A 1 120 ? -10.351 -3.790 -3.257 1.00 87.44 120 ARG A N 1
ATOM 938 C CA . ARG A 1 120 ? -9.139 -4.257 -3.943 1.00 87.44 120 ARG A CA 1
ATOM 939 C C . ARG A 1 120 ? -8.531 -5.511 -3.329 1.00 87.44 120 ARG A C 1
ATOM 941 O O . ARG A 1 120 ? -7.600 -6.073 -3.898 1.00 87.44 120 ARG A O 1
ATOM 948 N N . ALA A 1 121 ? -9.050 -5.970 -2.189 1.00 89.31 121 ALA A N 1
ATOM 949 C CA . ALA A 1 121 ? -8.482 -7.095 -1.450 1.00 89.31 121 ALA A CA 1
ATOM 950 C C . ALA A 1 121 ? -8.488 -8.401 -2.266 1.00 89.31 121 ALA A C 1
ATOM 952 O O . ALA A 1 121 ? -7.489 -9.115 -2.262 1.00 89.31 121 ALA A O 1
ATOM 953 N N . ALA A 1 122 ? -9.562 -8.667 -3.018 1.00 89.50 122 ALA A N 1
ATOM 954 C CA . ALA A 1 122 ? -9.680 -9.869 -3.848 1.00 89.50 122 ALA A CA 1
ATOM 955 C C . ALA A 1 122 ? -8.645 -9.894 -4.988 1.00 89.50 122 ALA A C 1
ATOM 957 O O . ALA A 1 122 ? -7.915 -10.868 -5.152 1.00 89.50 122 ALA A O 1
ATOM 958 N N . ALA A 1 123 ? -8.518 -8.792 -5.737 1.00 89.00 123 ALA A N 1
ATOM 959 C CA . ALA A 1 123 ? -7.501 -8.664 -6.782 1.00 89.00 123 ALA A CA 1
ATOM 960 C C . ALA A 1 123 ? -6.076 -8.716 -6.200 1.00 89.00 123 ALA A C 1
ATOM 962 O O . ALA A 1 123 ? -5.156 -9.259 -6.812 1.00 89.00 123 ALA A O 1
ATOM 963 N N . HIS A 1 124 ? -5.893 -8.174 -4.994 1.00 92.06 124 HIS A N 1
ATOM 964 C CA . HIS A 1 124 ? -4.609 -8.166 -4.311 1.00 92.06 124 HIS A CA 1
ATOM 965 C C . HIS A 1 124 ? -4.128 -9.556 -3.892 1.00 92.06 124 HIS A C 1
ATOM 967 O O . HIS A 1 124 ? -2.930 -9.821 -3.952 1.00 92.06 124 HIS A O 1
ATOM 973 N N . GLU A 1 125 ? -5.030 -10.447 -3.485 1.00 91.75 125 GLU A N 1
ATOM 974 C CA . GLU A 1 125 ? -4.675 -11.812 -3.090 1.00 91.75 125 GLU A CA 1
ATOM 975 C C . GLU A 1 125 ? -4.001 -12.578 -4.238 1.00 91.75 125 GLU A C 1
ATOM 977 O O . GLU A 1 125 ? -2.945 -13.182 -4.048 1.00 91.75 125 GLU A O 1
ATOM 982 N N . ILE A 1 126 ? -4.533 -12.436 -5.455 1.00 91.00 126 ILE A N 1
ATOM 983 C CA . ILE A 1 126 ? -3.964 -13.026 -6.675 1.00 91.00 126 ILE A CA 1
ATOM 984 C C . ILE A 1 126 ? -2.562 -12.459 -6.945 1.00 91.00 126 ILE A C 1
ATOM 986 O O . ILE A 1 126 ? -1.616 -13.196 -7.232 1.00 91.00 126 ILE A O 1
ATOM 990 N N . VAL A 1 127 ? -2.402 -11.139 -6.808 1.00 90.31 127 VAL A N 1
ATOM 991 C CA . VAL A 1 127 ? -1.105 -10.473 -7.003 1.00 90.31 127 VAL A CA 1
ATOM 992 C C . VAL A 1 127 ? -0.083 -10.896 -5.951 1.00 90.31 127 VAL A C 1
ATOM 994 O O . VAL A 1 127 ? 1.108 -10.995 -6.254 1.00 90.31 127 VAL A O 1
ATOM 997 N N . ALA A 1 128 ? -0.525 -11.137 -4.718 1.00 90.69 128 ALA A N 1
ATOM 998 C CA . ALA A 1 128 ? 0.350 -11.546 -3.634 1.00 90.69 128 ALA A CA 1
ATOM 999 C C . ALA A 1 128 ? 0.952 -12.937 -3.879 1.00 90.69 128 ALA A C 1
ATOM 1001 O O . ALA A 1 128 ? 2.146 -13.123 -3.636 1.00 90.69 128 ALA A O 1
ATOM 1002 N N . ASP A 1 129 ? 0.163 -13.870 -4.418 1.00 91.75 129 ASP A N 1
ATOM 1003 C CA . ASP A 1 129 ? 0.630 -15.202 -4.820 1.00 91.75 129 ASP A CA 1
ATOM 1004 C C . ASP A 1 129 ? 1.626 -15.121 -5.990 1.00 91.75 129 ASP A C 1
ATOM 1006 O O . ASP A 1 129 ? 2.739 -15.651 -5.952 1.00 91.75 129 ASP A O 1
ATOM 1010 N N . GLN A 1 130 ? 1.286 -14.321 -7.001 1.00 90.00 130 GLN A N 1
ATOM 1011 C CA . GLN A 1 130 ? 2.086 -14.156 -8.213 1.00 90.00 130 GLN A CA 1
ATOM 1012 C C . GLN A 1 130 ? 3.161 -13.065 -8.103 1.00 90.00 130 GLN A C 1
ATOM 1014 O O . GLN A 1 130 ? 3.734 -12.637 -9.109 1.00 90.00 130 GLN A O 1
ATOM 1019 N N . TRP A 1 131 ? 3.506 -12.616 -6.890 1.00 89.69 131 TRP A N 1
ATOM 1020 C CA . TRP A 1 131 ? 4.358 -11.439 -6.691 1.00 89.69 131 TRP A CA 1
ATOM 1021 C C . TRP A 1 131 ? 5.643 -11.501 -7.511 1.00 89.69 131 TRP A C 1
ATOM 1023 O O . TRP A 1 131 ? 5.990 -10.535 -8.181 1.00 89.69 131 TRP A O 1
ATOM 1033 N N . LYS A 1 132 ? 6.334 -12.647 -7.537 1.00 88.75 132 LYS A N 1
ATOM 1034 C CA . LYS A 1 132 ? 7.617 -12.826 -8.242 1.00 88.75 132 LYS A CA 1
ATOM 1035 C C . LYS A 1 132 ? 7.503 -12.733 -9.768 1.00 88.75 132 LYS A C 1
ATOM 1037 O O . LYS A 1 132 ? 8.492 -12.372 -10.406 1.00 88.75 132 LYS A O 1
ATOM 1042 N N . THR A 1 133 ? 6.340 -13.015 -10.356 1.00 89.06 133 THR A N 1
ATOM 1043 C CA . THR A 1 133 ? 6.174 -13.062 -11.817 1.00 89.06 133 THR A CA 1
ATOM 1044 C C . THR A 1 133 ? 5.984 -11.690 -12.451 1.00 89.06 133 THR A C 1
ATOM 1046 O O . THR A 1 133 ? 6.333 -11.521 -13.621 1.00 89.06 133 THR A O 1
ATOM 1049 N N . TYR A 1 134 ? 5.473 -10.712 -11.696 1.00 87.75 134 TYR A N 1
ATOM 1050 C CA . TYR A 1 134 ? 5.300 -9.345 -12.187 1.00 87.75 134 TYR A CA 1
ATOM 1051 C C . TYR A 1 134 ? 6.647 -8.658 -12.377 1.00 87.75 134 TYR A C 1
ATOM 1053 O O . TYR A 1 134 ? 7.489 -8.624 -11.474 1.00 87.75 134 TYR A O 1
ATOM 1061 N N . SER A 1 135 ? 6.860 -8.120 -13.569 1.00 84.31 135 SER A N 1
ATOM 1062 C CA . SER A 1 135 ? 8.063 -7.386 -13.924 1.00 84.31 135 SER A CA 1
ATOM 1063 C C . SER A 1 135 ? 7.765 -6.499 -15.116 1.00 84.31 135 SER A C 1
ATOM 1065 O O . SER A 1 135 ? 7.341 -6.975 -16.173 1.00 84.31 135 SER A O 1
ATOM 1067 N N . THR A 1 136 ? 8.072 -5.220 -14.963 1.00 80.81 136 THR A N 1
ATOM 1068 C CA . THR A 1 136 ? 7.874 -4.224 -16.011 1.00 80.81 136 THR A CA 1
ATOM 1069 C C . THR A 1 136 ? 8.703 -4.513 -17.257 1.00 80.81 136 THR A C 1
ATOM 1071 O O . THR A 1 136 ? 8.188 -4.487 -18.372 1.00 80.81 136 THR A O 1
ATOM 1074 N N . ARG A 1 137 ? 9.964 -4.926 -17.077 1.00 79.81 137 ARG A N 1
ATOM 1075 C CA . ARG A 1 137 ? 10.859 -5.295 -18.184 1.00 79.81 137 ARG A CA 1
ATOM 1076 C C . ARG A 1 137 ? 10.319 -6.456 -19.026 1.00 79.81 137 ARG A C 1
ATOM 1078 O O . ARG A 1 137 ? 10.536 -6.485 -20.230 1.00 79.81 137 ARG A O 1
ATOM 1085 N N . LYS A 1 138 ? 9.596 -7.395 -18.405 1.00 81.88 138 LYS A N 1
ATOM 1086 C CA . LYS A 1 138 ? 8.959 -8.540 -19.083 1.00 81.88 138 LYS A CA 1
ATOM 1087 C C . LYS A 1 138 ? 7.567 -8.216 -19.646 1.00 81.88 138 LYS A C 1
ATOM 1089 O O . LYS A 1 138 ? 6.880 -9.137 -20.077 1.00 81.88 138 LYS A O 1
ATOM 1094 N N . GLY A 1 139 ? 7.128 -6.954 -19.593 1.00 81.69 139 GLY A N 1
ATOM 1095 C CA . GLY A 1 139 ? 5.796 -6.542 -20.047 1.00 81.69 139 GLY A CA 1
ATOM 1096 C C . GLY A 1 139 ? 4.658 -7.084 -19.177 1.00 81.69 139 GLY A C 1
ATOM 1097 O O . GLY A 1 13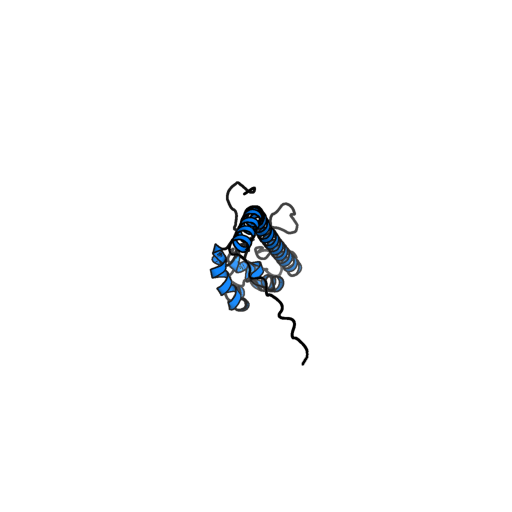9 ? 3.547 -7.259 -19.661 1.00 81.69 139 GLY A O 1
ATOM 1098 N N . ARG A 1 140 ? 4.928 -7.397 -17.901 1.00 86.50 140 ARG A N 1
ATOM 1099 C CA . ARG A 1 140 ? 3.941 -7.918 -16.941 1.00 86.50 140 ARG A CA 1
ATOM 1100 C C . ARG A 1 140 ? 3.769 -6.937 -15.776 1.00 86.50 140 ARG A C 1
ATOM 1102 O O . ARG A 1 140 ? 4.358 -7.174 -14.714 1.00 86.50 140 ARG A O 1
ATOM 1109 N N . PRO A 1 141 ? 3.037 -5.824 -15.968 1.00 87.50 141 PRO A N 1
ATOM 1110 C CA . PRO A 1 141 ? 2.751 -4.881 -14.893 1.00 87.50 141 PRO A CA 1
ATOM 1111 C C . PRO A 1 141 ? 1.799 -5.497 -13.860 1.00 87.50 141 PRO A C 1
ATOM 1113 O O . PRO A 1 141 ? 1.095 -6.469 -14.140 1.00 87.50 141 PRO A O 1
ATOM 1116 N N . ILE A 1 142 ? 1.779 -4.932 -12.653 1.00 89.69 142 ILE A N 1
ATOM 1117 C CA . ILE A 1 142 ? 0.782 -5.293 -11.637 1.00 89.69 142 ILE A CA 1
ATOM 1118 C C . ILE A 1 142 ? -0.565 -4.680 -12.053 1.00 89.69 142 ILE A C 1
ATOM 1120 O O . ILE A 1 142 ? -0.587 -3.508 -12.434 1.00 89.69 142 ILE A O 1
ATOM 1124 N N . PRO A 1 143 ? -1.691 -5.409 -11.978 1.00 89.31 143 PRO A N 1
ATOM 1125 C CA . PRO A 1 143 ? -2.996 -4.834 -12.281 1.00 89.31 143 PRO A CA 1
ATOM 1126 C C . PRO A 1 143 ? -3.323 -3.679 -11.326 1.00 89.31 143 PRO A C 1
ATOM 1128 O O . PRO A 1 143 ? -3.212 -3.806 -10.105 1.00 89.31 143 PRO A O 1
ATOM 1131 N N . ASN A 1 144 ? -3.775 -2.550 -11.878 1.00 86.50 144 ASN A N 1
ATOM 1132 C CA . ASN A 1 144 ? -4.114 -1.348 -11.107 1.00 86.50 144 ASN A CA 1
ATOM 1133 C C . ASN A 1 144 ? -5.250 -1.583 -10.088 1.00 86.50 144 ASN A C 1
ATOM 1135 O O . ASN A 1 144 ? -5.342 -0.871 -9.088 1.00 86.50 144 ASN A O 1
ATOM 1139 N N . GLU A 1 145 ? -6.097 -2.586 -10.320 1.00 88.12 145 GLU A N 1
ATOM 1140 C CA . GLU A 1 145 ? -7.180 -2.996 -9.418 1.00 88.12 145 GLU A CA 1
ATOM 1141 C C . GLU A 1 145 ? -6.669 -3.592 -8.101 1.00 88.12 145 GLU A C 1
ATOM 1143 O O . GLU A 1 145 ? -7.358 -3.521 -7.092 1.00 88.12 145 GLU A O 1
ATOM 1148 N N . ALA A 1 146 ? -5.442 -4.117 -8.070 1.00 89.00 146 ALA A N 1
ATOM 1149 C CA . ALA A 1 146 ? -4.836 -4.716 -6.881 1.00 89.00 146 ALA A CA 1
ATOM 1150 C C . ALA A 1 146 ? -4.060 -3.712 -6.003 1.00 89.00 146 ALA A C 1
ATOM 1152 O O . ALA A 1 146 ? -3.444 -4.107 -5.008 1.00 89.00 146 ALA A O 1
ATOM 1153 N N . ILE A 1 147 ? -4.041 -2.429 -6.386 1.00 90.69 147 ILE A N 1
ATOM 1154 C CA . ILE A 1 147 ? -3.218 -1.386 -5.764 1.00 90.69 147 ILE A CA 1
ATOM 1155 C C . ILE A 1 147 ? -4.125 -0.277 -5.223 1.00 90.69 147 ILE A C 1
ATOM 1157 O O . ILE A 1 147 ? -4.809 0.417 -5.976 1.00 90.69 147 ILE A O 1
ATOM 1161 N N . SER A 1 148 ? -4.092 -0.057 -3.909 1.00 90.38 148 SER A N 1
ATOM 1162 C CA . SER A 1 148 ? -4.881 0.984 -3.227 1.00 90.38 148 SER A CA 1
ATOM 1163 C C . SER A 1 148 ? -4.189 2.348 -3.162 1.00 90.38 148 SER A C 1
ATOM 1165 O O . SER A 1 148 ? -4.727 3.287 -2.569 1.00 90.38 148 SER A O 1
ATOM 1167 N N . TYR A 1 149 ? -2.997 2.472 -3.742 1.00 91.00 149 TYR A N 1
ATOM 1168 C CA . TYR A 1 149 ? -2.186 3.686 -3.729 1.00 91.00 149 TYR A CA 1
ATOM 1169 C C . TYR A 1 149 ? -1.974 4.219 -5.144 1.00 91.00 149 TYR A C 1
ATOM 1171 O O . TYR A 1 149 ? -2.020 3.483 -6.134 1.00 91.00 149 TYR A O 1
ATOM 1179 N N . VAL A 1 150 ? -1.773 5.526 -5.236 1.00 88.94 150 VAL A N 1
ATOM 1180 C CA . VAL A 1 150 ? -1.393 6.235 -6.457 1.00 88.94 150 VAL A CA 1
ATOM 1181 C C . VAL A 1 150 ? -0.151 7.053 -6.190 1.00 88.94 150 VAL A C 1
ATOM 1183 O O . VAL A 1 150 ? 0.114 7.474 -5.064 1.00 88.94 150 VAL A O 1
ATOM 1186 N N . ILE A 1 151 ? 0.594 7.270 -7.258 1.00 86.88 151 ILE A N 1
ATOM 1187 C CA . ILE A 1 151 ? 1.772 8.117 -7.285 1.00 86.88 151 ILE A CA 1
ATOM 1188 C C . ILE A 1 151 ? 1.389 9.356 -8.080 1.00 86.88 151 ILE A C 1
ATOM 1190 O O . ILE A 1 151 ? 0.692 9.250 -9.091 1.00 86.88 151 ILE A O 1
ATOM 1194 N N . ILE A 1 152 ? 1.809 10.523 -7.612 1.00 85.06 152 ILE A N 1
ATOM 1195 C CA . ILE A 1 152 ? 1.489 11.789 -8.260 1.00 85.06 152 ILE A CA 1
ATOM 1196 C C . ILE A 1 152 ? 2.657 12.175 -9.162 1.00 85.06 152 ILE A C 1
ATOM 1198 O O . ILE A 1 152 ? 3.806 12.284 -8.730 1.00 85.06 152 ILE A O 1
ATOM 1202 N N . LYS A 1 153 ? 2.350 12.384 -10.443 1.00 76.94 153 LYS A N 1
ATOM 1203 C CA . LYS A 1 153 ? 3.322 12.838 -11.435 1.00 76.94 153 LYS A CA 1
ATOM 1204 C C . LYS A 1 153 ? 3.832 14.229 -11.052 1.00 76.94 153 LYS A C 1
ATOM 1206 O O . LYS A 1 153 ? 3.040 15.128 -10.791 1.00 76.94 153 LYS A O 1
ATOM 1211 N N . GLY A 1 154 ? 5.152 14.401 -11.045 1.00 73.75 154 GLY A N 1
ATOM 1212 C CA . GLY A 1 154 ? 5.793 15.663 -10.661 1.00 73.75 154 GLY A CA 1
ATOM 1213 C C . GLY A 1 154 ? 6.146 15.777 -9.177 1.00 73.75 154 GLY A C 1
ATOM 1214 O O . GLY A 1 154 ? 6.697 16.803 -8.784 1.00 73.75 154 GLY A O 1
ATOM 1215 N N . GLY A 1 155 ? 5.883 14.737 -8.374 1.00 77.00 155 GLY A N 1
ATOM 1216 C CA . GLY A 1 155 ? 6.533 14.584 -7.075 1.00 77.00 155 GLY A CA 1
ATOM 1217 C C . GLY A 1 155 ? 8.051 14.520 -7.252 1.00 77.00 155 GLY A C 1
ATOM 1218 O O . GLY A 1 155 ? 8.540 13.801 -8.124 1.00 77.00 155 GLY A O 1
ATOM 1219 N N . ASP A 1 156 ? 8.783 15.295 -6.460 1.00 73.62 156 ASP A N 1
ATOM 1220 C CA . ASP A 1 156 ? 10.244 15.383 -6.504 1.00 73.62 156 ASP A CA 1
ATOM 1221 C C . ASP A 1 156 ? 10.785 15.474 -5.067 1.00 73.62 156 ASP A C 1
ATOM 1223 O O . ASP A 1 156 ? 10.199 16.156 -4.226 1.00 73.62 156 ASP A O 1
ATOM 1227 N N . LEU A 1 157 ? 11.898 14.794 -4.777 1.00 72.62 157 LEU A N 1
ATOM 1228 C CA . LEU A 1 157 ? 12.556 14.828 -3.467 1.00 72.62 157 LEU A CA 1
ATOM 1229 C C . LEU A 1 157 ? 13.100 16.216 -3.139 1.00 72.62 157 LEU A C 1
ATOM 1231 O O . LEU A 1 157 ? 13.105 16.620 -1.978 1.00 72.62 157 LEU A O 1
ATOM 1235 N N . LEU A 1 158 ? 13.506 16.966 -4.163 1.00 77.88 158 LEU A N 1
ATOM 1236 C CA . LEU A 1 158 ? 14.029 18.320 -4.003 1.00 77.88 158 LEU A CA 1
ATOM 1237 C C . LEU A 1 158 ? 12.921 19.366 -3.799 1.00 77.88 158 LEU A C 1
ATOM 1239 O O . LEU A 1 158 ? 13.211 20.527 -3.506 1.00 77.88 158 LEU A O 1
ATOM 1243 N N . ARG A 1 159 ? 11.643 18.983 -3.942 1.00 81.25 159 ARG A N 1
ATOM 1244 C CA . ARG A 1 159 ? 10.486 19.880 -3.813 1.00 81.25 159 ARG A CA 1
ATOM 1245 C C . ARG A 1 159 ? 9.572 19.417 -2.674 1.00 81.25 159 ARG A C 1
ATOM 1247 O O . ARG A 1 159 ? 8.588 18.716 -2.929 1.00 81.25 159 ARG A O 1
ATOM 1254 N N . PRO A 1 160 ? 9.821 19.860 -1.425 1.00 75.81 160 PRO A N 1
ATOM 1255 C CA . PRO A 1 160 ? 9.087 19.385 -0.246 1.00 75.81 160 PRO A CA 1
ATOM 1256 C C . PRO A 1 160 ? 7.599 19.766 -0.246 1.00 75.81 160 PRO A C 1
ATOM 1258 O O . PRO A 1 160 ? 6.824 19.230 0.540 1.00 75.81 160 PRO A O 1
ATOM 1261 N N . THR A 1 161 ? 7.181 20.686 -1.119 1.00 83.81 161 THR A N 1
ATOM 1262 C CA . THR A 1 161 ? 5.778 21.085 -1.294 1.00 83.81 161 THR A CA 1
ATOM 1263 C C . THR A 1 161 ? 4.976 20.119 -2.168 1.00 83.81 161 THR A C 1
ATOM 1265 O O . THR A 1 161 ? 3.759 20.264 -2.274 1.00 83.81 161 THR A O 1
ATOM 1268 N N . THR A 1 162 ? 5.628 19.144 -2.809 1.00 84.31 162 THR A N 1
ATOM 1269 C CA . THR A 1 162 ? 4.959 18.182 -3.690 1.00 84.31 162 THR A CA 1
ATOM 1270 C C . THR A 1 162 ? 4.520 16.937 -2.926 1.00 84.31 162 THR A C 1
ATOM 1272 O O . THR A 1 162 ? 5.228 16.422 -2.062 1.00 84.31 162 THR A O 1
ATOM 1275 N N . VAL A 1 163 ? 3.327 16.431 -3.243 1.00 85.31 163 VAL A N 1
ATOM 1276 C CA . VAL A 1 163 ? 2.842 15.158 -2.699 1.00 85.31 163 VAL A CA 1
ATOM 1277 C C . VAL A 1 163 ? 3.334 14.043 -3.612 1.00 85.31 163 VAL A C 1
ATOM 1279 O O . VAL A 1 163 ? 3.072 14.073 -4.807 1.00 85.31 163 VAL A O 1
ATOM 1282 N N . LEU A 1 164 ? 4.038 13.057 -3.056 1.00 85.44 164 LEU A N 1
ATOM 1283 C CA . LEU A 1 164 ? 4.620 11.959 -3.834 1.00 85.44 164 LEU A CA 1
ATOM 1284 C C . LEU A 1 164 ? 3.618 10.827 -4.105 1.00 85.44 164 LEU A C 1
ATOM 1286 O O . LEU A 1 164 ? 3.535 10.301 -5.213 1.00 85.44 164 LEU A O 1
ATOM 1290 N N . ALA A 1 165 ? 2.852 10.439 -3.086 1.00 88.38 165 ALA A N 1
ATOM 1291 C CA . ALA A 1 165 ? 1.898 9.342 -3.160 1.00 88.38 165 ALA A CA 1
ATOM 1292 C C . ALA A 1 165 ? 0.691 9.602 -2.258 1.00 88.38 165 ALA A C 1
ATOM 1294 O O . ALA A 1 165 ? 0.809 10.227 -1.204 1.00 88.38 165 ALA A O 1
ATOM 1295 N N . THR A 1 166 ? -0.469 9.086 -2.656 1.00 88.81 166 THR A N 1
ATOM 1296 C CA . THR A 1 166 ? -1.695 9.135 -1.852 1.00 88.81 166 THR A CA 1
ATOM 1297 C C . THR A 1 166 ? -2.489 7.837 -1.986 1.00 88.81 166 THR A C 1
ATOM 1299 O O . THR A 1 166 ? -2.197 6.983 -2.826 1.00 88.81 166 THR A O 1
ATOM 1302 N N . THR A 1 167 ? -3.473 7.638 -1.114 1.00 87.12 167 THR A N 1
ATOM 1303 C CA . THR A 1 167 ? -4.409 6.519 -1.234 1.00 87.12 167 THR A CA 1
ATOM 1304 C C . THR A 1 167 ? -5.484 6.832 -2.274 1.00 87.12 167 THR A C 1
ATOM 1306 O O . THR A 1 167 ? -5.916 7.971 -2.410 1.00 87.12 167 THR A O 1
ATOM 1309 N N . ARG A 1 168 ? -5.944 5.804 -2.994 1.00 80.75 168 ARG A N 1
ATOM 1310 C CA . ARG A 1 168 ? -7.120 5.875 -3.876 1.00 80.75 168 ARG A CA 1
ATOM 1311 C C . ARG A 1 168 ? -8.432 5.959 -3.105 1.00 80.75 168 ARG A C 1
ATOM 1313 O O . ARG A 1 168 ? -9.460 6.253 -3.701 1.00 80.75 168 ARG A O 1
ATOM 1320 N N . ASN A 1 169 ? -8.402 5.682 -1.804 1.00 73.62 169 ASN A N 1
ATOM 1321 C CA . ASN A 1 169 ? -9.573 5.703 -0.941 1.00 73.62 169 ASN A CA 1
ATOM 1322 C C . ASN A 1 169 ? -9.904 7.133 -0.480 1.00 73.62 169 ASN A C 1
ATOM 1324 O O . ASN A 1 169 ? -9.932 7.426 0.715 1.00 73.62 169 ASN A O 1
ATOM 1328 N N . LEU A 1 170 ? -10.072 8.037 -1.446 1.00 65.75 170 LEU A N 1
ATOM 1329 C CA . LEU A 1 170 ? -10.580 9.384 -1.217 1.00 65.75 170 LEU A CA 1
ATOM 1330 C C . LEU A 1 170 ? -12.103 9.270 -1.110 1.00 65.75 170 LEU A C 1
ATOM 1332 O O . LEU A 1 170 ? -12.809 9.273 -2.113 1.00 65.75 170 LEU A O 1
ATOM 1336 N N . SER A 1 171 ? -12.594 9.079 0.112 1.00 55.66 171 SER A N 1
ATOM 1337 C CA . SER A 1 171 ? -14.008 9.289 0.416 1.00 55.66 171 SER A CA 1
ATOM 1338 C C . SER A 1 171 ? -14.278 10.794 0.430 1.00 55.66 171 SER A C 1
ATOM 1340 O O . SER A 1 171 ? -13.402 11.565 0.816 1.00 55.66 171 SER A O 1
ATOM 1342 N N . THR A 1 172 ? -15.461 11.177 -0.043 1.00 53.72 172 THR A N 1
ATOM 1343 C CA . THR A 1 172 ? -16.004 12.540 -0.192 1.00 53.72 172 THR A CA 1
ATOM 1344 C C . THR A 1 172 ? -15.727 13.483 0.988 1.00 53.72 172 THR A C 1
ATOM 1346 O O . THR A 1 172 ? -15.469 13.003 2.083 1.00 53.72 172 THR A O 1
ATOM 1349 N N . ASP A 1 173 ? -15.862 14.795 0.744 1.00 47.22 173 ASP A N 1
ATOM 1350 C CA . ASP A 1 173 ? -15.558 16.011 1.543 1.00 47.22 173 ASP A CA 1
ATOM 1351 C C . ASP A 1 173 ? -15.655 16.007 3.090 1.00 47.22 173 ASP A C 1
ATOM 1353 O O . ASP A 1 173 ? -15.220 16.973 3.717 1.00 47.22 173 ASP A O 1
ATOM 1357 N N . ASP A 1 174 ? -16.159 14.960 3.740 1.00 44.12 174 ASP A N 1
ATOM 1358 C CA . ASP A 1 174 ? -16.159 14.814 5.193 1.00 44.12 174 ASP A CA 1
ATOM 1359 C C . ASP A 1 174 ? -15.062 13.839 5.667 1.00 44.12 174 ASP A C 1
ATOM 1361 O O . ASP A 1 174 ? -15.182 12.618 5.589 1.00 44.12 174 ASP A O 1
ATOM 1365 N N . LEU A 1 175 ? -13.960 14.399 6.177 1.00 51.09 175 LEU A N 1
ATOM 1366 C CA . LEU A 1 175 ? -12.846 13.656 6.786 1.00 51.09 175 LEU A CA 1
ATOM 1367 C C . LEU A 1 175 ? -13.094 13.292 8.264 1.00 51.09 175 LEU A C 1
ATOM 1369 O O . LEU A 1 175 ? -12.212 12.681 8.884 1.00 51.09 175 LEU A O 1
ATOM 1373 N N . ALA A 1 176 ? -14.224 13.722 8.840 1.00 44.53 176 ALA A N 1
ATOM 1374 C CA . ALA A 1 176 ? -14.554 13.570 10.255 1.00 44.53 176 ALA A CA 1
ATOM 1375 C C . ALA A 1 176 ? -15.474 12.372 10.561 1.00 44.53 176 ALA A C 1
ATOM 1377 O O . ALA A 1 176 ? -15.638 12.036 11.742 1.00 44.53 176 ALA A O 1
ATOM 1378 N N . THR A 1 177 ? -16.023 11.711 9.539 1.00 40.38 177 THR A N 1
ATOM 1379 C CA . THR A 1 177 ? -16.779 10.449 9.647 1.00 40.38 177 THR A CA 1
ATOM 1380 C C . THR A 1 177 ? -15.965 9.234 9.195 1.00 40.38 177 THR A C 1
ATOM 1382 O O . THR A 1 177 ? -16.226 8.137 9.749 1.00 40.38 177 THR A O 1
#

pLDDT: mean 82.33, std 12.01, range [40.38, 96.5]

Secondary structure (DSSP, 8-state):
-PPP-----PPPPHHHHHHHHHHHHHHHHHHHHHHHHHHHHHHHHHHHHHHHHHHHHHHHHHHTTTT--TT----SSS-HHHHHHTT---S-HHHHHTSHHHHHHH-SGGGGS-TT-GGGHHHHHHHHHTGGG-BTTTTBPPPGGG--EEE-TT--TT-TTS--EEES----S-S--

Radius of gyration: 26.63 Å; chains: 1; bounding box: 56×68×82 Å

InterPro domains:
  IPR000983 General secretion pathway protein G-type pilin [PR00813] (11-36)
  IPR000983 General secretion pathway protein G-type pilin [PR00813] (47-65)
  IPR012902 Prokaryotic N-terminal methylation site [PF07963] (7-31)
  IPR012902 Prokaryotic N-terminal methylation site [TIGR02532] (9-32)
  IPR045584 Pilin-like [SSF54523] (12-94)

Sequence (177 aa):
MVPSKTSSRRAFTLIEMLVVIAIIGILASLLLPALAKAKQKALRIKCMNNLNQIGKAMFMFGQDNDDWFPWNNWCPPFSVKAEHFAQNYTEDPGTIFACRGLKRELVTPKILLSPCDPTRAAAHEIVADQWKTYSTRKGRPIPNEAISYVIIKGGDLLRPTTVLATTRNLSTDDLAT

Foldseek 3Di:
DDDDPPPDDDDDDPVNVVVVVVVVVVVCVVVVVVVVVVVLVVLVVLLVVLVVLLVVLQCQLCVVPVQDGCPDQDDPPDGSCCPFQNPQDDLAVQLRCQTPSSVVSSVALCSQDRSNDPQLVVLQVVCRVCVVVRGNNVNRGRDNSNGQKDADPPDGPVDPPDDGMDGVPDDDDDPPD